Protein AF-A0A3B0RN18-F1 (afdb_monomer_lite)

Structure (mmCIF, N/CA/C/O backbone):
data_AF-A0A3B0RN18-F1
#
_entry.id   AF-A0A3B0RN18-F1
#
loop_
_atom_site.group_PDB
_atom_site.id
_atom_site.type_symbol
_atom_site.label_atom_id
_atom_site.label_alt_id
_atom_site.label_comp_id
_atom_site.label_asym_id
_atom_site.label_entity_id
_atom_site.label_seq_id
_atom_site.pdbx_PDB_ins_code
_atom_site.Cartn_x
_atom_site.Cartn_y
_atom_site.Cartn_z
_atom_site.occupancy
_atom_site.B_iso_or_equiv
_atom_site.auth_seq_id
_atom_site.auth_comp_id
_atom_site.auth_asym_id
_atom_site.auth_atom_id
_atom_site.pdbx_PDB_model_num
ATOM 1 N N . PHE A 1 1 ? 3.152 -0.753 -5.169 1.00 91.25 1 PHE A N 1
ATOM 2 C CA . PHE A 1 1 ? 4.349 -1.594 -4.914 1.00 91.25 1 PHE A CA 1
ATOM 3 C C . PHE A 1 1 ? 4.659 -2.407 -6.173 1.00 91.25 1 PHE A C 1
ATOM 5 O O . PHE A 1 1 ? 3.881 -2.334 -7.115 1.00 91.25 1 PHE A O 1
ATOM 12 N N . PHE A 1 2 ? 5.752 -3.168 -6.221 1.00 92.25 2 PHE A N 1
ATOM 13 C CA . PHE A 1 2 ? 5.961 -4.221 -7.227 1.00 92.25 2 PHE A CA 1
ATOM 14 C C . PHE A 1 2 ? 6.834 -5.339 -6.643 1.00 92.25 2 PHE A C 1
ATOM 16 O O . PHE A 1 2 ? 7.678 -5.072 -5.783 1.00 92.25 2 PHE A O 1
ATOM 23 N N . THR A 1 3 ? 6.623 -6.595 -7.049 1.00 92.44 3 THR A N 1
ATOM 24 C CA . THR A 1 3 ? 7.169 -7.751 -6.304 1.00 92.44 3 THR A CA 1
ATOM 25 C C . THR A 1 3 ? 8.682 -7.940 -6.419 1.00 92.44 3 THR A C 1
ATOM 27 O O . THR A 1 3 ? 9.287 -8.538 -5.528 1.00 92.44 3 THR A O 1
ATOM 30 N N . SER A 1 4 ? 9.309 -7.414 -7.474 1.00 91.62 4 SER A N 1
ATOM 31 C CA . SER A 1 4 ? 10.760 -7.492 -7.690 1.00 91.62 4 SER A CA 1
ATOM 32 C C . SER A 1 4 ? 11.558 -6.392 -6.979 1.00 91.62 4 SER A C 1
ATOM 34 O O . SER A 1 4 ? 12.789 -6.412 -7.021 1.00 91.62 4 SER A O 1
ATOM 36 N N . CYS A 1 5 ? 10.895 -5.448 -6.302 1.00 90.00 5 CYS A N 1
ATOM 37 C CA . CYS A 1 5 ? 11.564 -4.400 -5.536 1.00 90.00 5 CYS A CA 1
ATOM 38 C C . CYS A 1 5 ? 12.293 -4.983 -4.314 1.00 90.00 5 CYS A C 1
ATOM 40 O O . CYS A 1 5 ? 11.697 -5.687 -3.498 1.00 90.00 5 CYS A O 1
ATOM 42 N N . GLN A 1 6 ? 13.575 -4.644 -4.158 1.00 88.31 6 GLN A N 1
ATOM 43 C CA . GLN A 1 6 ? 14.429 -5.147 -3.071 1.00 88.31 6 GLN A CA 1
ATOM 44 C C . GLN A 1 6 ? 14.784 -4.087 -2.017 1.00 88.31 6 GLN A C 1
ATOM 46 O O . GLN A 1 6 ? 15.516 -4.391 -1.083 1.00 88.31 6 GLN A O 1
ATOM 51 N N . THR A 1 7 ? 14.287 -2.855 -2.161 1.00 89.81 7 THR A N 1
ATOM 52 C CA . THR A 1 7 ? 14.651 -1.722 -1.296 1.00 89.81 7 THR A CA 1
ATOM 53 C C . THR A 1 7 ? 13.515 -1.362 -0.342 1.00 89.81 7 THR A C 1
ATOM 55 O O . THR A 1 7 ? 13.447 -1.904 0.757 1.00 89.81 7 THR A O 1
ATOM 58 N N . ILE A 1 8 ? 12.590 -0.494 -0.755 1.00 91.25 8 ILE A N 1
ATOM 59 C CA . ILE A 1 8 ? 11.565 0.057 0.141 1.00 91.25 8 ILE A CA 1
ATOM 60 C C . ILE A 1 8 ? 10.345 -0.858 0.305 1.00 91.25 8 ILE A C 1
ATOM 62 O O . ILE A 1 8 ? 9.753 -0.915 1.378 1.00 91.25 8 ILE A O 1
ATOM 66 N N . CYS A 1 9 ? 9.976 -1.630 -0.726 1.00 91.88 9 CYS A N 1
ATOM 67 C CA . CYS A 1 9 ? 8.779 -2.477 -0.681 1.00 91.88 9 CYS A CA 1
ATOM 68 C C . CYS A 1 9 ? 8.828 -3.559 0.416 1.00 91.88 9 CYS A C 1
ATOM 70 O O . CYS A 1 9 ? 7.785 -3.800 1.019 1.00 91.88 9 CYS A O 1
ATOM 72 N N . PRO A 1 10 ? 9.975 -4.204 0.721 1.00 94.81 10 PRO A N 1
ATOM 73 C CA . PRO A 1 10 ? 10.083 -5.083 1.885 1.00 94.81 10 PRO A CA 1
ATOM 74 C C . PRO A 1 10 ? 9.768 -4.386 3.216 1.00 94.81 10 PRO A C 1
ATOM 76 O O . PRO A 1 10 ? 9.073 -4.965 4.044 1.00 94.81 10 PRO A O 1
ATOM 79 N N . ILE A 1 11 ? 10.225 -3.143 3.405 1.00 95.88 11 ILE A N 1
ATOM 80 C CA . ILE A 1 11 ? 9.962 -2.359 4.624 1.00 95.88 11 ILE A CA 1
ATOM 81 C C . ILE A 1 11 ? 8.469 -2.035 4.718 1.00 95.88 11 ILE A C 1
ATOM 83 O O . ILE A 1 11 ? 7.836 -2.315 5.732 1.00 95.88 11 ILE A O 1
ATOM 87 N N . MET A 1 12 ? 7.882 -1.539 3.625 1.00 96.25 12 MET A N 1
ATOM 88 C CA . MET A 1 12 ? 6.445 -1.262 3.560 1.00 96.25 12 MET A CA 1
ATOM 89 C C . MET A 1 12 ? 5.609 -2.520 3.827 1.00 96.25 12 MET A C 1
ATOM 91 O O . MET A 1 12 ? 4.613 -2.457 4.536 1.00 96.25 12 MET A O 1
ATOM 95 N N . ALA A 1 13 ? 6.003 -3.681 3.298 1.00 96.75 13 ALA A N 1
ATOM 96 C CA . ALA A 1 13 ? 5.285 -4.931 3.540 1.00 96.75 13 ALA A CA 1
ATOM 97 C C . ALA A 1 13 ? 5.325 -5.362 5.015 1.00 96.75 13 ALA A C 1
ATOM 99 O O . ALA A 1 13 ? 4.305 -5.807 5.535 1.00 96.75 13 ALA A O 1
ATOM 100 N N . ILE A 1 14 ? 6.465 -5.186 5.695 1.00 97.00 14 ILE A N 1
ATOM 101 C CA . ILE A 1 14 ? 6.586 -5.427 7.141 1.00 97.00 14 ILE A CA 1
ATOM 102 C C . ILE A 1 14 ? 5.651 -4.487 7.908 1.00 97.00 14 ILE A C 1
ATOM 104 O O . ILE A 1 14 ? 4.833 -4.949 8.700 1.00 97.00 14 ILE A O 1
ATOM 108 N N . ASN A 1 15 ? 5.694 -3.188 7.608 1.00 97.62 15 ASN A N 1
ATOM 109 C CA . ASN A 1 15 ? 4.857 -2.192 8.276 1.00 97.62 15 ASN A CA 1
ATOM 110 C C .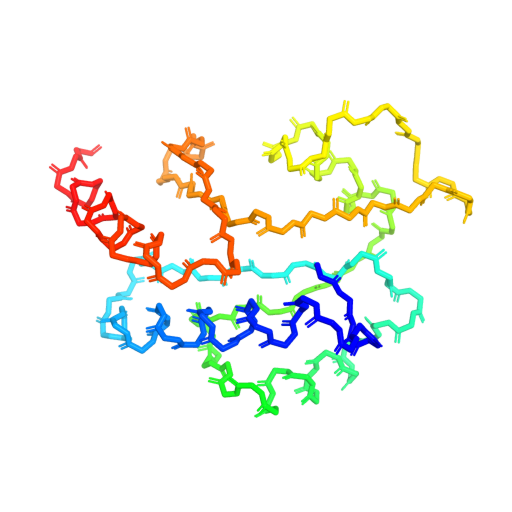 ASN A 1 15 ? 3.355 -2.426 8.023 1.00 97.62 15 ASN A C 1
ATOM 112 O O . ASN A 1 15 ? 2.532 -2.278 8.925 1.00 97.62 15 ASN A O 1
ATOM 116 N N . MET A 1 16 ? 2.984 -2.847 6.812 1.00 97.62 16 MET A N 1
ATOM 117 C CA . MET A 1 16 ? 1.609 -3.226 6.481 1.00 97.62 16 MET A CA 1
ATOM 118 C C . MET A 1 16 ? 1.159 -4.463 7.266 1.00 97.62 16 MET A C 1
ATOM 120 O O . MET A 1 16 ? 0.035 -4.498 7.765 1.00 97.62 16 MET A O 1
ATOM 124 N N . ALA A 1 17 ? 2.034 -5.460 7.432 1.00 97.69 17 ALA A N 1
ATOM 125 C CA . ALA A 1 17 ? 1.749 -6.633 8.254 1.00 97.69 17 ALA A CA 1
ATOM 126 C C . ALA A 1 17 ? 1.575 -6.269 9.742 1.00 97.69 17 ALA A C 1
ATOM 128 O O . ALA A 1 17 ? 0.709 -6.836 10.412 1.00 97.69 17 ALA A O 1
ATOM 129 N N . GLU A 1 18 ? 2.339 -5.300 10.256 1.00 97.75 18 GLU A N 1
ATOM 130 C CA . GLU A 1 18 ? 2.167 -4.775 11.617 1.00 97.75 18 GLU A CA 1
ATOM 131 C C . GLU A 1 18 ? 0.812 -4.078 11.796 1.00 97.75 18 GLU A C 1
ATOM 133 O O . GLU A 1 18 ? 0.083 -4.388 12.743 1.00 97.75 18 GLU A O 1
ATOM 138 N N . LEU A 1 19 ? 0.422 -3.207 10.858 1.00 98.00 19 LEU A N 1
ATOM 139 C CA . LEU A 1 19 ? -0.902 -2.573 10.855 1.00 98.00 19 LEU A CA 1
ATOM 140 C C . LEU A 1 19 ? -2.023 -3.618 10.767 1.00 98.00 19 LEU A C 1
ATOM 142 O O . LEU A 1 19 ? -2.983 -3.572 11.538 1.00 98.00 19 LEU A O 1
ATOM 146 N N . GLN A 1 20 ? -1.884 -4.599 9.874 1.00 97.88 20 GLN A N 1
ATOM 147 C CA . GLN A 1 20 ? -2.815 -5.718 9.759 1.00 97.88 20 GLN A CA 1
ATOM 148 C C . GLN A 1 20 ? -2.971 -6.466 11.083 1.00 97.88 20 GLN A C 1
ATOM 150 O O . GLN A 1 20 ? -4.094 -6.784 11.469 1.00 97.88 20 GLN A O 1
ATOM 155 N N . SER A 1 21 ? -1.861 -6.748 11.766 1.00 97.56 21 SER A N 1
ATOM 156 C CA . SER A 1 21 ? -1.852 -7.445 13.052 1.00 97.56 21 SER A CA 1
ATOM 157 C C . SER A 1 21 ? -2.576 -6.642 14.134 1.00 97.56 21 SER A C 1
ATOM 159 O O . SER A 1 21 ? -3.409 -7.196 14.849 1.00 97.56 21 SER A O 1
ATOM 161 N N . TYR A 1 22 ? -2.330 -5.328 14.206 1.00 97.56 22 TYR A N 1
ATOM 162 C CA . TYR A 1 22 ? -3.005 -4.441 15.157 1.00 97.56 22 TYR A CA 1
ATOM 163 C C . TYR A 1 22 ? -4.525 -4.441 14.955 1.00 97.56 22 TYR A C 1
ATOM 165 O O . TYR A 1 22 ? -5.290 -4.597 15.903 1.00 97.56 22 TYR A O 1
ATOM 173 N N . PHE A 1 23 ? -4.968 -4.333 13.702 1.00 97.56 23 PHE A N 1
ATOM 174 C CA . PHE A 1 23 ? -6.386 -4.287 13.358 1.00 97.56 23 PHE A CA 1
ATOM 175 C C . PHE A 1 23 ? -6.993 -5.665 13.089 1.00 97.56 23 PHE A C 1
ATOM 177 O O . PHE A 1 23 ? -8.079 -5.726 12.524 1.00 97.56 23 PHE A O 1
ATOM 184 N N . LYS A 1 24 ? -6.336 -6.776 13.434 1.00 96.81 24 LYS A N 1
ATOM 185 C CA . LYS A 1 24 ? -6.727 -8.119 12.972 1.00 96.81 24 LYS A CA 1
ATOM 186 C C . LYS A 1 24 ? -8.192 -8.473 13.257 1.00 96.81 24 LYS A C 1
ATOM 188 O O . LYS A 1 24 ? -8.864 -8.988 12.371 1.00 96.81 24 LYS A O 1
ATOM 193 N N . GLU A 1 25 ? -8.678 -8.138 14.448 1.00 96.00 25 GLU A N 1
ATOM 194 C CA . GLU A 1 25 ? -10.052 -8.418 14.898 1.00 96.00 25 GLU A CA 1
ATOM 195 C C . GLU A 1 25 ? -11.064 -7.326 14.484 1.00 96.00 25 GLU A C 1
ATOM 197 O O . GLU A 1 25 ? -12.261 -7.431 14.752 1.00 96.00 25 GLU A O 1
ATOM 202 N N . ASP A 1 26 ? -10.602 -6.259 13.826 1.00 95.50 26 ASP A N 1
ATOM 203 C CA . ASP A 1 26 ? -11.448 -5.185 13.313 1.00 95.50 26 ASP A CA 1
ATOM 204 C C . ASP A 1 26 ? -11.988 -5.549 11.921 1.00 95.50 26 ASP A C 1
ATOM 206 O O . ASP A 1 26 ? -11.242 -5.641 10.946 1.00 95.50 26 ASP A O 1
ATOM 210 N N . ASN A 1 27 ? -13.300 -5.730 11.788 1.00 92.88 27 ASN A N 1
ATOM 211 C CA . ASN A 1 27 ? -13.907 -6.103 10.504 1.00 92.88 27 ASN A CA 1
ATOM 212 C C . ASN A 1 27 ? -14.111 -4.924 9.537 1.00 92.88 27 ASN A C 1
ATOM 214 O O . ASN A 1 27 ? -14.447 -5.143 8.372 1.00 92.88 27 ASN A O 1
ATOM 218 N N . VAL A 1 28 ? -13.915 -3.688 10.002 1.00 92.56 28 VAL A N 1
ATOM 219 C CA . VAL A 1 28 ? -14.121 -2.452 9.240 1.00 92.56 28 VAL A CA 1
ATOM 220 C C . VAL A 1 28 ? -12.850 -2.050 8.498 1.00 92.56 28 VAL A C 1
ATOM 222 O O . VAL A 1 28 ? -12.915 -1.688 7.325 1.00 92.56 28 VAL A O 1
ATOM 225 N N . VAL A 1 29 ? -11.694 -2.113 9.160 1.00 96.56 29 VAL A N 1
ATOM 226 C CA . VAL A 1 29 ? -10.414 -1.699 8.568 1.00 96.56 29 VAL A CA 1
ATOM 227 C C . VAL A 1 29 ? -9.935 -2.753 7.573 1.00 96.56 29 VAL A C 1
ATOM 229 O O . VAL A 1 29 ? -9.803 -3.927 7.921 1.00 96.56 29 VAL A O 1
ATOM 232 N N . LYS A 1 30 ? -9.629 -2.344 6.342 1.00 97.25 30 LYS A N 1
ATOM 233 C CA . LYS A 1 30 ? -9.078 -3.207 5.290 1.00 97.25 30 LYS A CA 1
ATOM 234 C C . LYS A 1 30 ? -7.809 -2.585 4.724 1.00 97.25 30 LYS A C 1
ATOM 236 O O . LYS A 1 30 ? -7.682 -1.364 4.678 1.00 97.25 30 LYS A O 1
ATOM 241 N N . PHE A 1 31 ? -6.900 -3.432 4.269 1.00 98.00 31 PHE A N 1
ATOM 242 C CA . PHE A 1 31 ? -5.650 -3.037 3.638 1.00 98.00 31 PHE A CA 1
ATOM 243 C C . PHE A 1 31 ? -5.668 -3.457 2.177 1.00 98.00 31 PHE A C 1
ATOM 245 O O . PHE A 1 31 ? -6.134 -4.542 1.831 1.00 98.00 31 PHE A O 1
ATOM 252 N N . LEU A 1 32 ? -5.157 -2.589 1.314 1.00 96.56 32 LEU A N 1
ATOM 253 C CA . LEU A 1 32 ? -5.146 -2.810 -0.122 1.00 96.56 32 LEU A CA 1
ATOM 254 C C . LEU A 1 32 ? -3.803 -2.368 -0.684 1.00 96.56 32 LEU A C 1
ATOM 256 O O . LEU A 1 32 ? -3.325 -1.268 -0.417 1.00 96.56 32 LEU A O 1
ATOM 260 N N . SER A 1 33 ? -3.178 -3.235 -1.465 1.00 95.94 33 SER A N 1
ATOM 261 C CA . SER A 1 33 ? -1.917 -2.957 -2.140 1.00 95.94 33 SER A CA 1
ATOM 262 C C . SER A 1 33 ? -2.057 -3.276 -3.619 1.00 95.94 33 SER A C 1
ATOM 264 O O . SER A 1 33 ? -2.378 -4.405 -3.975 1.00 95.94 33 SER A O 1
ATOM 266 N N . HIS A 1 34 ? -1.765 -2.300 -4.480 1.00 94.81 34 HIS A N 1
ATOM 267 C CA . HIS A 1 34 ? -1.781 -2.469 -5.934 1.00 94.81 34 HIS A CA 1
ATOM 268 C C . HIS A 1 34 ? -0.357 -2.602 -6.484 1.00 94.81 34 HIS A C 1
ATOM 270 O O . HIS A 1 34 ? 0.524 -1.783 -6.172 1.00 94.81 34 HIS A O 1
ATOM 276 N N . SER A 1 35 ? -0.128 -3.632 -7.299 1.00 95.12 35 SER A N 1
ATOM 277 C CA . SER A 1 35 ? 1.105 -3.742 -8.075 1.00 95.12 35 SER A CA 1
ATOM 278 C C . SER A 1 35 ? 1.101 -2.736 -9.223 1.00 95.12 35 SER A C 1
ATOM 280 O O . SER A 1 35 ? 0.106 -2.603 -9.925 1.00 95.12 35 SER A O 1
ATOM 282 N N . VAL A 1 36 ? 2.226 -2.059 -9.453 1.00 92.62 36 VAL A N 1
ATOM 283 C CA . VAL A 1 36 ? 2.406 -1.112 -10.569 1.00 92.62 36 VAL A CA 1
ATOM 284 C C . VAL A 1 36 ? 3.097 -1.746 -11.784 1.00 92.62 36 VAL A C 1
ATOM 286 O O . VAL A 1 36 ? 3.350 -1.064 -12.779 1.00 92.62 36 VAL A O 1
ATOM 289 N N . THR A 1 37 ? 3.388 -3.051 -11.731 1.00 91.94 37 THR A N 1
ATOM 290 C CA . THR A 1 37 ? 4.018 -3.821 -12.818 1.00 91.94 37 THR A CA 1
ATOM 291 C C . THR A 1 37 ? 3.173 -5.043 -13.200 1.00 91.94 37 THR A C 1
ATOM 293 O O . THR A 1 37 ? 3.635 -6.178 -13.056 1.00 91.94 37 THR A O 1
ATOM 296 N N . PRO A 1 38 ? 1.943 -4.856 -13.713 1.00 92.69 38 PRO A N 1
ATOM 297 C CA . PRO A 1 38 ? 0.978 -5.945 -13.906 1.00 92.69 38 PRO A CA 1
ATOM 298 C C . PRO A 1 38 ? 1.423 -7.035 -14.895 1.00 92.69 38 PRO A C 1
ATOM 300 O O . PRO A 1 38 ? 0.974 -8.172 -14.792 1.00 92.69 38 PRO A O 1
ATOM 303 N N . VAL A 1 39 ? 2.336 -6.716 -15.821 1.00 91.12 39 VAL A N 1
ATOM 304 C CA . VAL A 1 39 ? 2.916 -7.684 -16.773 1.00 91.12 39 VAL A CA 1
ATOM 305 C C . VAL A 1 39 ? 3.792 -8.724 -16.062 1.00 91.12 39 VAL A C 1
ATOM 307 O O . VAL A 1 39 ? 3.814 -9.889 -16.450 1.00 91.12 39 VAL A O 1
ATOM 310 N N . ILE A 1 40 ? 4.509 -8.309 -15.015 1.00 92.00 40 ILE A N 1
ATOM 311 C CA . ILE A 1 40 ? 5.404 -9.170 -14.225 1.00 92.00 40 ILE A CA 1
ATOM 312 C C . ILE A 1 40 ? 4.631 -9.785 -13.050 1.00 92.00 40 ILE A C 1
ATOM 314 O O . ILE A 1 40 ? 4.737 -10.979 -12.759 1.00 92.00 40 ILE A O 1
ATOM 318 N N . ASP A 1 41 ? 3.802 -8.971 -12.403 1.00 95.88 41 ASP A N 1
ATOM 319 C CA . ASP A 1 41 ? 3.077 -9.302 -11.184 1.00 95.88 41 ASP A CA 1
ATOM 320 C C . ASP A 1 41 ? 1.715 -9.931 -11.510 1.00 95.88 41 ASP A C 1
ATOM 322 O O . ASP A 1 41 ? 0.651 -9.375 -11.232 1.00 95.88 41 ASP A O 1
ATOM 326 N N . SER A 1 42 ? 1.758 -11.126 -12.107 1.00 96.25 42 SER A N 1
ATOM 327 C CA . SER A 1 42 ? 0.563 -11.951 -12.321 1.00 96.25 42 SER A CA 1
ATOM 328 C C . SER A 1 42 ? -0.085 -12.368 -10.994 1.00 96.25 42 SER A C 1
ATOM 330 O O . SER A 1 42 ? 0.579 -12.444 -9.958 1.00 96.25 42 SER A O 1
ATOM 332 N N . VAL A 1 43 ? -1.362 -12.762 -11.026 1.00 96.62 43 VAL A N 1
ATOM 333 C CA . VAL A 1 43 ? -2.105 -13.233 -9.837 1.00 96.62 43 VAL A CA 1
ATOM 334 C C . VAL A 1 43 ? -1.350 -14.322 -9.060 1.00 96.62 43 VAL A C 1
ATOM 336 O O . VAL A 1 43 ? -1.310 -14.298 -7.832 1.00 96.62 43 VAL A O 1
ATOM 339 N N . SER A 1 44 ? -0.692 -15.258 -9.751 1.00 97.44 44 SER A N 1
ATOM 340 C CA . SER A 1 44 ? 0.078 -16.323 -9.091 1.00 97.44 44 SER A CA 1
ATOM 341 C C . SER A 1 44 ? 1.351 -15.812 -8.397 1.00 97.44 44 SER A C 1
ATOM 343 O O . SER A 1 44 ? 1.722 -16.317 -7.336 1.00 97.44 44 SER A O 1
ATOM 345 N N . VAL A 1 45 ? 2.004 -14.792 -8.962 1.00 97.88 45 VAL A N 1
ATOM 346 C CA . VAL A 1 45 ? 3.168 -14.118 -8.366 1.00 97.88 45 VAL A CA 1
ATOM 347 C C . VAL A 1 45 ? 2.730 -13.317 -7.142 1.00 97.88 45 VAL A C 1
ATOM 349 O O . VAL A 1 45 ? 3.346 -13.432 -6.083 1.00 97.88 45 VAL A O 1
ATOM 352 N N . LEU A 1 46 ? 1.611 -12.597 -7.243 1.00 97.75 46 LEU A N 1
ATOM 353 C CA . LEU A 1 46 ? 1.031 -11.862 -6.120 1.00 97.75 46 LEU A CA 1
ATOM 354 C C . LEU A 1 46 ? 0.597 -12.775 -4.985 1.00 97.75 46 LEU A C 1
ATOM 356 O O . LEU A 1 46 ? 0.863 -12.460 -3.833 1.00 97.75 46 LEU A O 1
ATOM 360 N N . ARG A 1 47 ? 0.015 -13.940 -5.285 1.00 97.75 47 ARG A N 1
ATOM 361 C CA . ARG A 1 47 ? -0.330 -14.928 -4.256 1.00 97.75 47 ARG A CA 1
ATOM 362 C C . ARG A 1 47 ? 0.908 -15.407 -3.496 1.00 97.75 47 ARG A C 1
ATOM 364 O O . ARG A 1 47 ? 0.873 -15.519 -2.275 1.00 97.75 47 ARG A O 1
ATOM 371 N N . LYS A 1 48 ? 2.027 -15.647 -4.189 1.00 98.00 48 LYS A N 1
ATOM 372 C CA . LYS A 1 48 ? 3.303 -15.983 -3.531 1.00 98.00 48 LYS A CA 1
ATOM 373 C C . LYS A 1 48 ? 3.813 -14.829 -2.667 1.00 98.00 48 LYS A C 1
ATOM 375 O O . LYS A 1 48 ? 4.284 -15.072 -1.559 1.00 98.00 48 LYS A O 1
ATOM 380 N N . TYR A 1 49 ? 3.711 -13.595 -3.158 1.00 97.56 49 TYR A N 1
ATOM 381 C CA . TYR A 1 49 ? 4.092 -12.400 -2.407 1.00 97.56 49 TYR A CA 1
ATOM 382 C C . TYR A 1 49 ? 3.225 -12.213 -1.151 1.00 97.56 49 TYR A C 1
ATOM 384 O O . TYR A 1 49 ? 3.767 -11.994 -0.072 1.00 97.56 49 TYR A O 1
ATOM 392 N N . ALA A 1 50 ? 1.908 -12.379 -1.263 1.00 97.88 50 ALA A N 1
ATOM 393 C CA . ALA A 1 50 ? 0.959 -12.323 -0.154 1.00 97.88 50 ALA A CA 1
ATOM 394 C C . ALA A 1 50 ? 1.308 -13.341 0.938 1.00 97.88 50 ALA A C 1
ATOM 396 O O . ALA A 1 50 ? 1.520 -12.968 2.091 1.00 97.88 50 ALA A O 1
ATOM 397 N N . ASN A 1 51 ? 1.491 -14.607 0.548 1.00 97.88 51 ASN A N 1
ATOM 398 C CA . ASN A 1 51 ? 1.855 -15.678 1.473 1.00 97.88 51 ASN A CA 1
ATOM 399 C C . ASN A 1 51 ? 3.200 -15.410 2.163 1.00 97.88 51 ASN A C 1
ATOM 401 O O . ASN A 1 51 ? 3.333 -15.628 3.363 1.00 97.88 51 ASN A O 1
ATOM 405 N N . LYS A 1 52 ? 4.198 -14.914 1.417 1.00 97.31 52 LYS A N 1
ATOM 406 C CA . LYS A 1 52 ? 5.524 -14.588 1.963 1.00 97.31 52 LYS A CA 1
ATOM 407 C C . LYS A 1 52 ? 5.453 -13.510 3.050 1.00 97.31 52 LYS A C 1
ATOM 409 O O . LYS A 1 52 ? 6.224 -13.575 4.000 1.00 97.31 52 LYS A O 1
ATOM 414 N N . ASN A 1 53 ? 4.561 -12.533 2.896 1.00 97.25 53 ASN A N 1
ATOM 415 C CA . ASN A 1 53 ? 4.426 -11.403 3.818 1.00 97.25 53 ASN A CA 1
ATOM 416 C C . ASN A 1 53 ? 3.325 -11.605 4.874 1.00 97.25 53 ASN A C 1
ATOM 418 O O 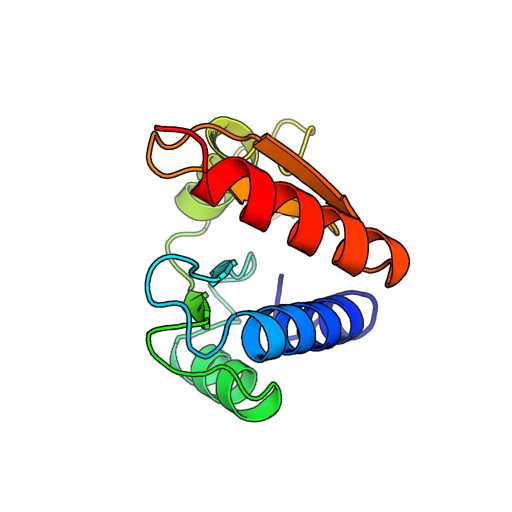. ASN A 1 53 ? 3.055 -10.693 5.647 1.00 97.25 53 ASN A O 1
ATOM 422 N N . GLY A 1 54 ? 2.690 -12.782 4.924 1.00 97.62 54 GLY A N 1
ATOM 423 C CA . GLY A 1 54 ? 1.655 -13.080 5.918 1.00 97.62 54 GLY A CA 1
ATOM 424 C C . GLY A 1 54 ? 0.378 -12.252 5.749 1.00 97.62 54 GLY A C 1
ATOM 425 O O . GLY A 1 54 ? -0.286 -11.943 6.741 1.00 97.62 54 GLY A O 1
ATOM 426 N N . ALA A 1 55 ? 0.036 -11.872 4.515 1.00 98.19 55 ALA A N 1
ATOM 427 C CA . ALA A 1 55 ? -1.248 -11.242 4.235 1.00 98.19 55 ALA A CA 1
ATOM 428 C C . ALA A 1 55 ? -2.392 -12.196 4.612 1.00 98.19 55 ALA A C 1
ATOM 430 O O . ALA A 1 55 ? -2.375 -13.375 4.252 1.00 98.19 55 ALA A O 1
ATOM 431 N N . ILE A 1 56 ? -3.354 -11.688 5.378 1.00 98.06 56 ILE A N 1
ATOM 432 C CA . ILE A 1 56 ? -4.559 -12.410 5.775 1.00 98.06 56 ILE A CA 1
ATOM 433 C C . ILE A 1 56 ? -5.620 -12.120 4.712 1.00 98.06 56 ILE A C 1
ATOM 435 O O . ILE A 1 56 ? -5.933 -10.953 4.457 1.00 98.06 56 ILE A O 1
ATOM 439 N N . ASP A 1 57 ? -6.162 -13.178 4.104 1.00 95.31 57 ASP A N 1
ATOM 440 C CA . ASP A 1 57 ? -7.251 -13.073 3.125 1.00 95.31 57 ASP A CA 1
ATOM 441 C C . ASP A 1 57 ? -8.434 -12.287 3.716 1.00 95.31 57 ASP A C 1
ATOM 443 O O . ASP A 1 57 ? -8.688 -12.340 4.922 1.00 95.31 57 ASP A O 1
ATOM 447 N N . ASP A 1 58 ? -9.124 -11.506 2.884 1.00 92.81 58 ASP A N 1
ATOM 448 C CA . ASP A 1 58 ? -10.183 -10.571 3.276 1.00 92.81 58 ASP A CA 1
ATOM 449 C C . ASP A 1 58 ? -9.736 -9.440 4.218 1.00 92.81 58 ASP A C 1
ATOM 451 O O . ASP A 1 58 ? -10.562 -8.603 4.590 1.00 92.81 58 ASP A O 1
ATOM 455 N N . LYS A 1 59 ? -8.463 -9.357 4.623 1.00 96.88 59 LYS A N 1
ATOM 456 C CA . LYS A 1 59 ? -7.938 -8.279 5.476 1.00 96.88 59 LYS A CA 1
ATOM 457 C C . LYS A 1 59 ? -6.912 -7.422 4.753 1.00 96.88 59 LYS A C 1
ATOM 459 O O . LYS A 1 59 ? -7.017 -6.197 4.821 1.00 96.88 59 LYS A O 1
ATOM 464 N N . TRP A 1 60 ? -5.958 -8.049 4.070 1.00 98.25 60 TRP A N 1
ATOM 465 C CA . TRP A 1 60 ? -4.968 -7.383 3.234 1.00 98.25 60 TRP A CA 1
ATOM 466 C C . TRP A 1 60 ? -4.981 -7.966 1.828 1.00 98.25 60 TRP A C 1
ATOM 468 O O . TRP A 1 60 ? -4.396 -9.010 1.548 1.00 98.25 60 TRP A O 1
ATOM 478 N N . GLU A 1 61 ? -5.630 -7.235 0.929 1.00 97.50 61 GLU A N 1
ATOM 479 C CA . GLU A 1 61 ? -5.742 -7.609 -0.471 1.00 97.50 61 GLU A CA 1
ATOM 480 C C . GLU A 1 61 ? -4.553 -7.086 -1.274 1.00 97.50 61 GLU A C 1
ATOM 482 O O . GLU A 1 61 ? -4.201 -5.902 -1.231 1.00 97.50 61 GLU A O 1
ATOM 487 N N . ILE A 1 62 ? -3.942 -7.982 -2.043 1.00 97.25 62 ILE A N 1
ATOM 488 C CA . ILE A 1 62 ? -2.811 -7.678 -2.916 1.00 97.25 62 ILE A CA 1
ATOM 489 C C . ILE A 1 62 ? -3.260 -7.905 -4.355 1.00 97.25 62 ILE A C 1
ATOM 491 O O . ILE A 1 62 ? -3.526 -9.031 -4.773 1.00 97.25 62 ILE A O 1
ATOM 495 N N . THR A 1 63 ? -3.355 -6.818 -5.114 1.00 95.81 63 THR A N 1
ATOM 496 C CA . THR A 1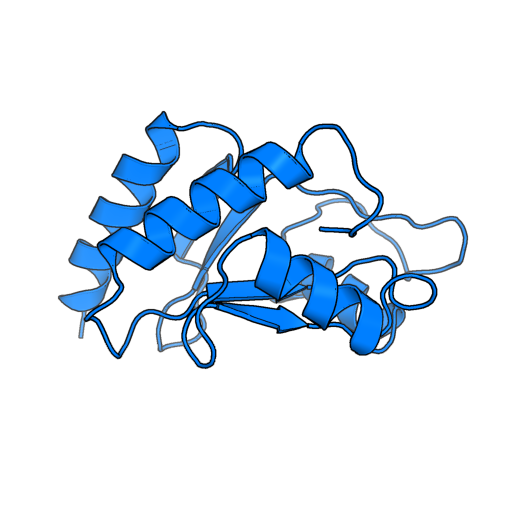 63 ? -4.099 -6.775 -6.373 1.00 95.81 63 THR A CA 1
ATOM 497 C C . THR A 1 63 ? -3.265 -6.230 -7.532 1.00 95.81 63 THR A C 1
ATOM 499 O O . THR A 1 63 ? -2.198 -5.634 -7.368 1.00 95.81 63 THR A O 1
ATOM 502 N N . THR A 1 64 ? -3.758 -6.482 -8.740 1.00 95.69 64 THR A N 1
ATOM 503 C CA . THR A 1 64 ? -3.210 -6.030 -10.025 1.00 95.69 64 THR A CA 1
ATOM 504 C C . THR A 1 64 ? -4.362 -5.845 -11.010 1.00 95.69 64 THR A C 1
ATOM 506 O O . THR A 1 64 ? -5.518 -6.091 -10.668 1.00 95.69 64 THR A O 1
ATOM 509 N N . GLY A 1 65 ? -4.062 -5.412 -12.227 1.00 93.69 65 GLY A N 1
ATOM 510 C CA . GLY A 1 65 ? -5.043 -5.105 -13.259 1.00 93.69 65 GLY A CA 1
ATOM 511 C C . GLY A 1 65 ? -4.408 -4.410 -14.458 1.00 93.69 65 GLY A C 1
ATOM 512 O O . GLY A 1 65 ? -3.194 -4.442 -14.646 1.00 93.69 65 GLY A O 1
ATOM 513 N N . GLU A 1 66 ? -5.232 -3.754 -15.266 1.00 93.50 66 GLU A N 1
ATOM 514 C CA . GLU A 1 66 ? -4.760 -3.008 -16.433 1.00 93.50 66 GLU A CA 1
ATOM 515 C C . GLU A 1 66 ? -3.838 -1.852 -16.024 1.00 93.50 66 GLU A C 1
ATOM 517 O O . GLU A 1 66 ? -4.227 -0.999 -15.221 1.00 93.50 66 GLU A O 1
ATOM 522 N N . LYS A 1 67 ? -2.631 -1.783 -16.612 1.00 90.00 67 LYS A N 1
ATOM 523 C CA . LYS A 1 67 ? -1.594 -0.794 -16.247 1.00 90.00 67 LYS A CA 1
ATOM 524 C C . LYS A 1 67 ? -2.149 0.630 -16.237 1.00 90.00 67 LYS A C 1
ATOM 526 O O . LYS A 1 67 ? -2.006 1.342 -15.248 1.00 90.00 67 LYS A O 1
ATOM 531 N N . LYS A 1 68 ? -2.846 1.016 -17.308 1.00 89.88 68 LYS A N 1
ATOM 532 C CA . LYS A 1 68 ? -3.430 2.355 -17.455 1.00 89.88 68 LYS A CA 1
ATOM 533 C C . LYS A 1 68 ? -4.394 2.702 -16.317 1.00 89.88 68 LYS A C 1
ATOM 535 O O . LYS A 1 68 ? -4.352 3.813 -15.803 1.00 89.88 68 LYS A O 1
ATOM 540 N N . HIS A 1 69 ? -5.220 1.746 -15.894 1.00 90.94 69 HIS A N 1
ATOM 541 C CA . HIS A 1 69 ? -6.175 1.958 -14.809 1.00 90.94 69 HIS A CA 1
ATOM 542 C C . HIS A 1 69 ? -5.458 2.109 -13.460 1.00 90.94 69 HIS A C 1
ATOM 544 O O . HIS A 1 69 ? -5.756 3.032 -12.710 1.00 90.94 69 HIS A O 1
ATOM 550 N N . ILE A 1 70 ? -4.458 1.271 -13.171 1.00 91.56 70 ILE A N 1
ATOM 551 C CA . ILE A 1 70 ? -3.666 1.378 -11.934 1.00 91.56 70 ILE A CA 1
ATOM 552 C C . ILE A 1 70 ? -2.973 2.744 -11.838 1.00 91.56 70 ILE A C 1
ATOM 554 O O . ILE A 1 70 ? -2.968 3.367 -10.777 1.00 91.56 70 ILE A O 1
ATOM 558 N N . TYR A 1 71 ? -2.412 3.225 -12.948 1.00 90.88 71 TYR A N 1
ATOM 559 C CA . TYR A 1 71 ? -1.689 4.495 -12.992 1.00 90.88 71 TYR A CA 1
ATOM 560 C C . TYR A 1 71 ? -2.643 5.685 -12.865 1.00 90.88 71 TYR A C 1
ATOM 562 O O . TYR A 1 71 ? -2.351 6.643 -12.150 1.00 90.88 71 TYR A O 1
ATOM 570 N N . GLU A 1 72 ? -3.821 5.600 -13.486 1.00 89.31 72 GLU A N 1
ATOM 571 C CA . GLU A 1 72 ? -4.879 6.591 -13.309 1.00 89.31 72 GLU A CA 1
ATOM 572 C C . GLU A 1 72 ? -5.369 6.661 -11.857 1.00 89.31 72 GLU A C 1
ATOM 574 O O . GLU A 1 72 ? -5.485 7.761 -11.316 1.00 89.31 72 GLU A O 1
ATOM 579 N N . LEU A 1 73 ? -5.586 5.516 -11.199 1.00 89.19 73 LEU A N 1
ATOM 580 C CA . LEU A 1 73 ? -5.945 5.472 -9.778 1.00 89.19 73 LEU A CA 1
ATOM 581 C C . LEU A 1 73 ? -4.868 6.135 -8.917 1.00 89.19 73 LEU A C 1
ATOM 583 O O . LEU A 1 73 ? -5.186 6.979 -8.080 1.00 89.19 73 LEU A O 1
ATOM 587 N N . ALA A 1 74 ? -3.597 5.794 -9.144 1.00 87.38 74 ALA A N 1
ATOM 588 C CA . ALA A 1 74 ? -2.483 6.348 -8.384 1.00 87.38 74 ALA A CA 1
ATOM 589 C C . ALA A 1 74 ? -2.399 7.879 -8.499 1.00 87.38 74 ALA A C 1
ATOM 591 O O . ALA A 1 74 ? -2.227 8.545 -7.480 1.00 87.38 74 ALA A O 1
ATOM 592 N N . ARG A 1 75 ? -2.575 8.440 -9.702 1.00 85.00 75 ARG A N 1
ATOM 593 C CA . ARG A 1 75 ? -2.465 9.889 -9.949 1.00 85.00 75 ARG A CA 1
ATOM 594 C C . ARG A 1 75 ? -3.718 10.676 -9.586 1.00 85.00 75 ARG A C 1
ATOM 596 O O . ARG A 1 75 ? -3.629 11.710 -8.935 1.00 85.00 75 ARG A O 1
ATOM 603 N N . LYS A 1 76 ? -4.893 10.210 -10.017 1.00 84.12 76 LYS A N 1
ATOM 604 C CA . LYS A 1 76 ? -6.134 11.002 -9.969 1.00 84.12 76 LYS A CA 1
ATOM 605 C C . LYS A 1 76 ? -7.041 10.668 -8.797 1.00 84.12 76 LYS A C 1
ATOM 607 O O . LYS A 1 76 ? -7.849 11.504 -8.409 1.00 84.12 76 LYS A O 1
ATOM 612 N N . SER A 1 77 ? -6.981 9.438 -8.290 1.00 84.00 77 SER A N 1
ATOM 613 C CA . SER A 1 77 ? -7.877 8.991 -7.217 1.00 84.00 77 SER A CA 1
ATOM 614 C C . SER A 1 77 ? -7.187 9.019 -5.867 1.00 84.00 77 SER A C 1
ATOM 616 O O . SER A 1 77 ? -7.755 9.527 -4.909 1.00 84.00 77 SER A O 1
ATOM 618 N N . TYR A 1 78 ? -5.971 8.486 -5.798 1.00 84.69 78 TYR A N 1
ATOM 619 C CA . TYR A 1 78 ? -5.204 8.403 -4.563 1.00 84.69 78 TYR A CA 1
ATOM 620 C C . TYR A 1 78 ? -4.225 9.560 -4.389 1.00 84.69 78 TYR A C 1
ATOM 622 O O . TYR A 1 78 ? -3.778 9.781 -3.272 1.00 84.69 78 TYR A O 1
ATOM 630 N N . PHE A 1 79 ? -3.897 10.296 -5.458 1.00 82.06 79 PHE A N 1
ATOM 631 C CA . PHE A 1 79 ? -2.866 11.343 -5.449 1.00 82.06 79 PHE A CA 1
ATOM 632 C C . PHE A 1 79 ? -1.532 10.853 -4.853 1.00 82.06 79 PHE A C 1
ATOM 634 O O . PHE A 1 79 ? -0.792 11.607 -4.231 1.00 82.06 79 PHE A O 1
ATOM 641 N N . ALA A 1 80 ? -1.234 9.565 -5.044 1.00 73.94 80 ALA A N 1
ATOM 642 C CA . ALA A 1 80 ? -0.046 8.890 -4.527 1.00 73.94 80 ALA A CA 1
ATOM 643 C C . ALA A 1 80 ? 1.229 9.271 -5.296 1.00 73.94 80 ALA A C 1
ATOM 645 O O . ALA A 1 80 ? 2.339 8.961 -4.864 1.00 73.94 80 ALA A O 1
ATOM 646 N N . VAL A 1 81 ? 1.046 9.863 -6.478 1.00 77.44 81 VAL A N 1
ATOM 647 C CA . VAL A 1 81 ? 2.076 10.248 -7.437 1.00 77.44 81 VAL A CA 1
ATOM 648 C C . VAL A 1 81 ? 1.672 11.606 -7.999 1.00 77.44 81 VAL A C 1
ATOM 650 O O . VAL A 1 81 ? 0.532 11.773 -8.432 1.00 77.44 81 VAL A O 1
ATOM 653 N N . LEU A 1 82 ? 2.594 12.567 -7.959 1.00 71.00 82 LEU A N 1
ATOM 654 C CA . LEU A 1 82 ? 2.335 13.966 -8.322 1.00 71.00 82 LEU A CA 1
ATOM 655 C C . LEU A 1 82 ? 2.842 14.334 -9.723 1.00 71.00 82 LEU A C 1
ATOM 657 O O . LEU A 1 82 ? 2.609 15.456 -10.168 1.00 71.00 82 LEU A O 1
ATOM 661 N N . ASP A 1 83 ? 3.547 13.423 -10.398 1.00 73.31 83 ASP A N 1
ATOM 662 C CA . ASP A 1 83 ? 3.948 13.614 -11.788 1.00 73.31 83 ASP A CA 1
ATOM 663 C C . ASP A 1 83 ? 2.799 13.325 -12.763 1.00 73.31 83 ASP A C 1
ATOM 665 O O . ASP A 1 83 ? 1.935 12.471 -12.535 1.00 73.31 83 ASP A O 1
ATOM 669 N N . ASP A 1 84 ? 2.795 14.066 -13.868 1.00 68.94 84 ASP A N 1
ATOM 670 C CA . ASP A 1 84 ? 1.898 13.806 -14.985 1.00 68.94 84 ASP A CA 1
ATOM 671 C C . ASP A 1 84 ? 2.432 12.641 -15.825 1.00 68.94 84 ASP A C 1
ATOM 673 O O . ASP A 1 84 ? 3.629 12.532 -16.091 1.00 68.94 84 ASP A O 1
ATOM 677 N N . GLY A 1 85 ? 1.526 11.788 -16.299 1.00 72.75 85 GLY A N 1
ATOM 678 C CA . GLY A 1 85 ? 1.863 10.682 -17.189 1.00 72.75 85 GLY A CA 1
ATOM 679 C C . GLY A 1 85 ? 0.637 9.870 -17.599 1.00 72.75 85 GLY A C 1
ATOM 680 O O . GLY A 1 85 ? -0.411 9.916 -16.946 1.00 72.75 85 GLY A O 1
ATOM 681 N N . ASP A 1 86 ? 0.760 9.116 -18.689 1.00 74.50 86 ASP A N 1
ATOM 682 C CA . ASP A 1 86 ? -0.330 8.358 -19.314 1.00 74.50 86 ASP A CA 1
ATOM 683 C C . ASP A 1 86 ? -0.286 6.841 -19.043 1.00 74.50 86 ASP A C 1
ATOM 685 O O . ASP A 1 86 ? -1.194 6.110 -19.451 1.00 74.50 86 ASP A O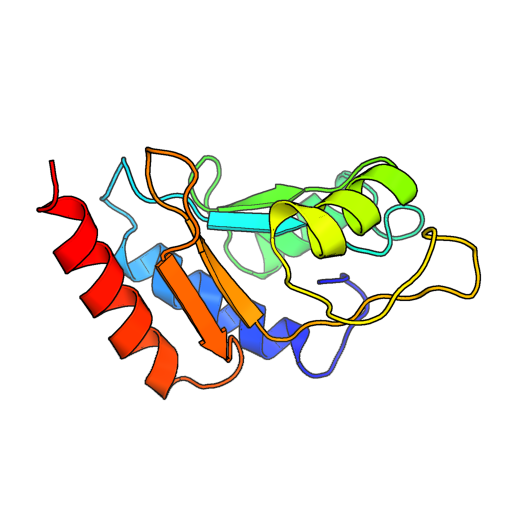 1
ATOM 689 N N . GLY A 1 87 ? 0.739 6.365 -18.333 1.00 69.31 87 GLY A N 1
ATOM 690 C CA . GLY A 1 87 ? 0.990 4.954 -18.054 1.00 69.31 87 GLY A CA 1
ATOM 691 C C . GLY A 1 87 ? 1.684 4.196 -19.190 1.00 69.31 87 GLY A C 1
ATOM 692 O O . GLY A 1 87 ? 1.709 2.961 -19.150 1.00 69.31 87 GLY A O 1
ATOM 693 N N . GLY A 1 88 ? 2.244 4.892 -20.186 1.00 68.75 88 GLY A N 1
ATOM 694 C CA . GLY A 1 88 ? 3.033 4.313 -21.277 1.00 68.75 88 GLY A CA 1
ATOM 695 C C . GLY A 1 88 ? 4.296 3.574 -20.813 1.00 68.75 88 GLY A C 1
ATOM 696 O O . GLY A 1 88 ? 4.620 3.528 -19.629 1.00 68.75 88 GLY A O 1
ATOM 697 N N . ASP A 1 89 ? 5.026 2.942 -21.732 1.00 67.56 89 ASP A N 1
ATOM 698 C CA . ASP A 1 89 ? 6.112 2.004 -21.385 1.00 67.56 89 ASP A CA 1
ATOM 699 C C . ASP A 1 89 ? 7.261 2.627 -20.576 1.00 67.56 89 ASP A C 1
ATOM 701 O O . ASP A 1 89 ? 7.852 1.944 -19.742 1.00 67.56 89 ASP A O 1
ATOM 705 N N . GLN A 1 90 ? 7.536 3.919 -20.780 1.00 69.81 90 GLN A N 1
ATOM 706 C CA . GLN A 1 90 ? 8.575 4.673 -20.061 1.00 69.81 90 GLN A CA 1
ATOM 707 C C . GLN A 1 90 ? 8.056 5.396 -18.815 1.00 69.81 90 GLN A C 1
ATOM 709 O O . GLN A 1 90 ? 8.830 5.997 -18.074 1.00 69.81 90 GLN A O 1
ATOM 714 N N . ASP A 1 91 ? 6.746 5.356 -18.601 1.00 72.50 91 ASP A N 1
ATOM 715 C CA . ASP A 1 91 ? 6.096 5.967 -17.461 1.00 72.50 91 ASP A CA 1
ATOM 716 C C . ASP A 1 91 ? 6.011 4.918 -16.351 1.00 72.50 91 ASP A C 1
ATOM 718 O O . ASP A 1 91 ? 5.270 3.930 -16.458 1.00 72.50 91 ASP A O 1
ATOM 722 N N . PHE A 1 92 ? 6.842 5.096 -15.326 1.00 80.81 92 PHE A N 1
ATOM 723 C CA . PHE A 1 92 ? 6.904 4.233 -14.157 1.00 80.81 92 PHE A CA 1
ATOM 724 C C . PHE A 1 92 ? 6.624 5.049 -12.905 1.00 80.81 92 PHE A C 1
ATOM 726 O O . PHE A 1 92 ? 7.357 5.978 -12.580 1.00 80.81 92 PHE A O 1
ATOM 733 N N . ILE A 1 93 ? 5.595 4.641 -12.170 1.00 81.88 93 ILE A N 1
ATOM 734 C CA . ILE A 1 93 ? 5.226 5.297 -10.923 1.00 81.88 93 ILE A CA 1
ATOM 735 C C . ILE A 1 93 ? 5.878 4.629 -9.717 1.00 81.88 93 ILE A C 1
ATOM 737 O O . ILE A 1 93 ? 5.935 3.401 -9.599 1.00 81.88 93 ILE A O 1
ATOM 741 N N . HIS A 1 94 ? 6.309 5.453 -8.771 1.00 79.44 94 HIS A N 1
ATOM 742 C CA . HIS A 1 94 ? 6.868 5.006 -7.508 1.00 79.44 94 HIS A CA 1
ATOM 743 C C . HIS A 1 94 ? 6.328 5.856 -6.363 1.00 79.44 94 HIS A C 1
ATOM 745 O O . HIS A 1 94 ? 6.261 7.075 -6.466 1.00 79.44 94 HIS A O 1
ATOM 751 N N . THR A 1 95 ? 5.934 5.202 -5.274 1.00 82.94 95 THR A N 1
ATOM 752 C CA . THR A 1 95 ? 5.473 5.870 -4.060 1.00 82.94 95 THR A CA 1
ATOM 753 C C . THR A 1 95 ? 5.815 5.013 -2.853 1.00 82.94 95 THR A C 1
ATOM 755 O O . THR A 1 95 ? 5.706 3.782 -2.896 1.00 82.94 95 THR A O 1
ATOM 758 N N . GLU A 1 96 ? 6.229 5.684 -1.789 1.00 88.31 96 GLU A N 1
ATOM 759 C CA . GLU A 1 96 ? 6.451 5.109 -0.464 1.00 88.31 96 GLU A CA 1
ATOM 760 C C . GLU A 1 96 ? 5.279 5.390 0.483 1.00 88.31 96 GLU A C 1
ATOM 762 O O . GLU A 1 96 ? 5.316 5.011 1.648 1.00 88.31 96 GLU A O 1
ATOM 767 N N . GLN A 1 97 ? 4.211 6.026 -0.010 1.00 92.12 97 GLN A N 1
ATOM 768 C CA . GLN A 1 97 ? 3.117 6.486 0.832 1.00 92.12 97 GLN A CA 1
ATOM 769 C C . GLN A 1 97 ? 2.095 5.387 1.135 1.00 92.12 97 GLN A C 1
ATOM 771 O O . GLN A 1 97 ? 1.619 4.675 0.247 1.00 92.12 97 GLN A O 1
ATOM 776 N N . PHE A 1 98 ? 1.683 5.314 2.397 1.00 96.25 98 PHE A N 1
ATOM 777 C CA . PHE A 1 98 ? 0.390 4.769 2.788 1.00 96.25 98 PHE A CA 1
ATOM 778 C C . PHE A 1 98 ? -0.661 5.872 2.782 1.00 96.25 98 PHE A C 1
ATOM 780 O O . PHE A 1 98 ? -0.394 7.014 3.156 1.00 96.25 98 PHE A O 1
ATOM 787 N N . ILE A 1 99 ? -1.867 5.516 2.348 1.00 96.25 99 ILE A N 1
ATOM 788 C CA . ILE A 1 99 ? -2.968 6.454 2.139 1.00 96.25 99 ILE A CA 1
ATOM 789 C C . ILE A 1 99 ? -4.167 5.941 2.916 1.00 96.25 99 ILE A C 1
ATOM 791 O O . ILE A 1 99 ? -4.622 4.817 2.697 1.00 96.25 99 ILE A O 1
ATOM 795 N N . LEU A 1 100 ? -4.670 6.767 3.827 1.00 96.81 100 LEU A N 1
ATOM 796 C CA . LEU A 1 100 ? -5.849 6.452 4.621 1.00 96.81 100 LEU A CA 1
ATOM 797 C C . LEU A 1 100 ? -7.093 6.973 3.911 1.00 96.81 100 LEU A C 1
ATOM 799 O O . LEU A 1 100 ? -7.205 8.171 3.646 1.00 96.81 100 LEU A O 1
ATOM 803 N N . VAL A 1 101 ? -8.025 6.070 3.621 1.00 95.62 101 VAL A N 1
ATOM 804 C CA . VAL A 1 101 ? -9.302 6.374 2.971 1.00 95.62 101 VAL A CA 1
ATOM 805 C C . VAL A 1 101 ? -10.437 5.966 3.903 1.00 95.62 101 VAL A C 1
ATOM 807 O O . VAL A 1 101 ? -10.445 4.847 4.412 1.00 95.62 101 VAL A O 1
ATOM 810 N N . ASP A 1 102 ? -11.392 6.865 4.134 1.00 94.44 102 ASP A N 1
ATOM 811 C CA . ASP A 1 102 ? -12.540 6.592 5.000 1.00 94.44 102 ASP A CA 1
ATOM 812 C C . ASP A 1 102 ? -13.710 5.895 4.274 1.00 94.44 102 ASP A C 1
ATOM 814 O O . ASP A 1 102 ? -13.708 5.680 3.058 1.00 94.44 102 ASP A O 1
ATOM 818 N N . LYS A 1 103 ? -14.766 5.559 5.030 1.00 92.00 103 LYS A N 1
ATOM 819 C CA . LYS A 1 103 ? -15.984 4.903 4.512 1.00 92.00 103 LYS A CA 1
ATOM 820 C C . LYS A 1 103 ? -16.741 5.749 3.478 1.00 92.00 103 LYS A C 1
ATOM 822 O O . LYS A 1 103 ? -17.508 5.201 2.687 1.00 92.00 103 LYS A O 1
ATOM 827 N N . LYS A 1 104 ? -16.537 7.070 3.470 1.00 92.44 104 LYS A N 1
ATOM 828 C CA . LYS A 1 104 ? -17.121 8.017 2.506 1.00 92.44 104 LYS A CA 1
ATOM 829 C C . LYS A 1 104 ? -16.230 8.180 1.265 1.00 92.44 104 LYS A C 1
ATOM 831 O O . LYS A 1 104 ? -16.570 8.963 0.379 1.00 92.44 104 LYS A O 1
ATOM 836 N N . ARG A 1 105 ? -15.158 7.381 1.153 1.00 91.38 105 ARG A N 1
ATOM 837 C CA . ARG A 1 105 ? -14.159 7.381 0.071 1.00 91.38 105 ARG A CA 1
ATOM 838 C C . ARG A 1 105 ? -13.347 8.675 0.010 1.00 91.38 105 ARG A C 1
ATOM 840 O O . ARG A 1 105 ? -12.899 9.067 -1.064 1.00 91.38 105 ARG A O 1
ATOM 847 N N . GLN A 1 106 ? -13.161 9.335 1.150 1.00 93.06 106 GLN A N 1
ATOM 848 C CA . GLN A 1 106 ? -12.340 10.535 1.257 1.00 93.06 106 GLN A CA 1
ATOM 849 C C . GLN A 1 106 ? -10.946 10.172 1.760 1.00 93.06 106 GLN A C 1
ATOM 851 O O . GLN A 1 106 ? -10.798 9.351 2.665 1.00 93.06 106 GLN A O 1
ATOM 856 N N . ILE A 1 107 ? -9.921 10.795 1.179 1.00 94.81 107 ILE A N 1
ATOM 857 C CA . ILE A 1 107 ? -8.550 10.675 1.677 1.00 94.81 107 ILE A CA 1
ATOM 858 C C . ILE A 1 107 ? -8.436 11.491 2.961 1.00 94.81 107 ILE A C 1
ATOM 860 O O . ILE A 1 107 ? -8.772 12.675 2.986 1.00 94.81 107 ILE A O 1
ATOM 864 N N . ARG A 1 108 ? -7.947 10.853 4.021 1.00 95.31 108 ARG A N 1
ATOM 865 C CA . ARG A 1 108 ? -7.795 11.451 5.353 1.00 95.31 108 ARG A CA 1
ATOM 866 C C . ARG A 1 108 ? -6.347 11.706 5.734 1.00 95.31 108 ARG A C 1
ATOM 868 O O . ARG A 1 108 ? -6.095 12.541 6.596 1.00 95.31 108 ARG A O 1
ATOM 875 N N . GLY A 1 109 ? -5.402 11.046 5.071 1.00 94.56 109 GLY A N 1
ATOM 876 C CA . GLY A 1 109 ? -3.989 11.265 5.331 1.00 94.56 109 GLY A CA 1
ATOM 877 C C . GLY A 1 109 ? -3.071 10.505 4.388 1.00 94.56 109 GLY A C 1
ATOM 878 O O . GLY A 1 109 ? -3.451 9.486 3.807 1.00 94.56 109 GLY A O 1
ATOM 879 N N . PHE A 1 110 ? -1.851 11.027 4.294 1.00 95.56 110 PHE A N 1
ATOM 880 C CA . PHE A 1 110 ? -0.697 10.401 3.666 1.00 95.56 110 PHE A CA 1
ATOM 881 C C . PHE A 1 110 ? 0.369 10.198 4.737 1.00 95.56 110 PHE A C 1
ATOM 883 O O . PHE A 1 110 ? 0.598 11.089 5.563 1.00 95.56 110 PHE A O 1
ATOM 890 N N . TYR A 1 111 ? 1.010 9.040 4.699 1.00 96.31 111 TYR A N 1
ATOM 891 C CA . TYR A 1 111 ? 1.974 8.598 5.696 1.00 96.31 111 TYR A CA 1
ATOM 892 C C . TYR A 1 111 ? 3.150 7.954 4.981 1.00 96.31 111 TYR A C 1
ATOM 894 O O . TYR A 1 111 ? 2.947 7.240 4.000 1.00 96.31 111 TYR A O 1
ATOM 902 N N . ASP A 1 112 ? 4.366 8.180 5.463 1.00 95.06 112 ASP A N 1
ATOM 903 C CA . ASP A 1 112 ? 5.531 7.453 4.964 1.00 95.06 112 ASP A CA 1
ATOM 904 C C . ASP A 1 112 ? 5.423 5.984 5.398 1.00 95.06 112 ASP A C 1
ATOM 906 O O . ASP A 1 112 ? 5.529 5.650 6.577 1.00 95.06 112 ASP A O 1
ATOM 910 N N . GLY A 1 113 ? 5.182 5.094 4.436 1.00 94.31 113 GLY A N 1
ATOM 911 C CA . GLY A 1 113 ? 5.032 3.661 4.668 1.00 94.31 113 GLY A CA 1
ATOM 912 C C . GLY A 1 113 ? 6.342 2.961 5.029 1.00 94.31 113 GLY A C 1
ATOM 913 O O . GLY A 1 113 ? 6.320 1.771 5.351 1.00 94.31 113 GLY A O 1
ATOM 914 N N . THR A 1 114 ? 7.476 3.662 4.987 1.00 94.81 114 THR A N 1
ATOM 915 C CA . THR A 1 114 ? 8.788 3.162 5.411 1.00 94.81 114 THR A CA 1
ATOM 916 C C . THR A 1 114 ? 9.165 3.592 6.831 1.00 94.81 114 THR A C 1
ATOM 918 O O . THR A 1 114 ? 9.997 2.927 7.453 1.00 94.81 114 THR A O 1
ATOM 921 N N . ASP A 1 115 ? 8.524 4.627 7.389 1.00 95.25 115 ASP A N 1
ATOM 922 C CA . ASP A 1 115 ? 8.806 5.119 8.742 1.00 95.25 115 ASP A CA 1
ATOM 923 C C . ASP A 1 115 ? 7.930 4.429 9.802 1.00 95.25 115 ASP A C 1
ATOM 925 O O . ASP A 1 115 ? 6.722 4.646 9.902 1.00 95.25 115 ASP A O 1
ATOM 929 N N . ALA A 1 116 ? 8.565 3.656 10.687 1.00 91.12 116 ALA A N 1
ATOM 930 C CA . ALA A 1 116 ? 7.919 3.006 11.828 1.00 91.12 116 ALA A CA 1
ATOM 931 C C . ALA A 1 116 ? 7.186 3.980 12.777 1.00 91.12 116 ALA A C 1
ATOM 933 O O . ALA A 1 116 ? 6.265 3.586 13.498 1.00 91.12 116 ALA A O 1
ATOM 934 N N . LYS A 1 117 ? 7.578 5.259 12.819 1.00 93.69 117 LYS A N 1
ATOM 935 C CA . LYS A 1 117 ? 6.891 6.277 13.630 1.00 93.69 117 LYS A CA 1
ATOM 936 C C . LYS A 1 117 ? 5.513 6.609 13.071 1.00 93.69 117 LYS A C 1
ATOM 938 O O . LYS A 1 117 ? 4.589 6.823 13.859 1.00 93.69 117 LYS A O 1
ATOM 943 N N . GLU A 1 118 ? 5.359 6.590 11.749 1.00 96.56 118 GLU A N 1
ATOM 944 C CA . GLU A 1 118 ? 4.089 6.885 11.090 1.00 96.56 118 GLU A CA 1
ATOM 945 C C . GLU A 1 118 ? 3.041 5.798 11.361 1.00 96.56 118 GLU A C 1
ATOM 947 O O . GLU A 1 118 ? 1.858 6.114 11.423 1.00 96.56 118 GLU 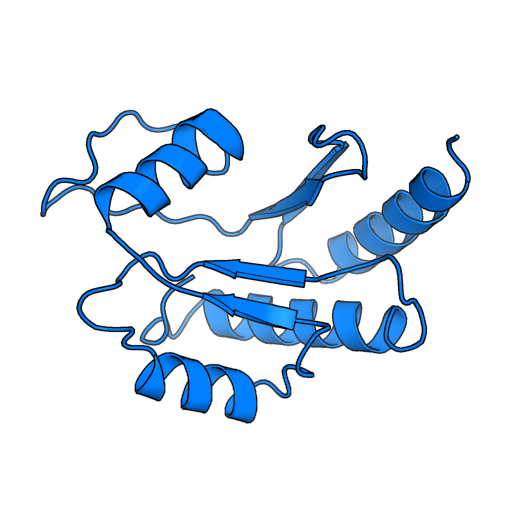A O 1
ATOM 952 N N . LEU A 1 119 ? 3.435 4.553 11.665 1.00 96.06 119 LEU A N 1
ATOM 953 C CA . LEU A 1 119 ? 2.490 3.491 12.048 1.00 96.06 119 LEU A CA 1
ATOM 954 C C . LEU A 1 119 ? 1.643 3.885 13.261 1.00 96.06 119 LEU A C 1
ATOM 956 O O . LEU A 1 119 ? 0.433 3.665 13.275 1.00 96.06 119 LEU A O 1
ATOM 960 N N . LYS A 1 120 ? 2.256 4.511 14.272 1.00 96.19 120 LYS A N 1
ATOM 961 C CA . LYS A 1 120 ? 1.531 4.976 15.466 1.00 96.19 120 LYS A CA 1
ATOM 962 C C . LYS A 1 120 ? 0.515 6.057 15.117 1.00 96.19 120 LYS A C 1
ATOM 964 O O . LYS A 1 120 ? -0.575 6.076 15.682 1.00 96.19 120 LYS A O 1
ATOM 969 N N . ARG A 1 121 ? 0.876 6.940 14.185 1.00 97.56 121 ARG A N 1
ATOM 970 C CA . ARG A 1 121 ? 0.004 8.006 13.699 1.00 97.56 121 ARG A CA 1
ATOM 971 C C . ARG A 1 121 ? -1.158 7.433 12.886 1.00 97.56 121 ARG A C 1
ATOM 973 O O . ARG A 1 121 ? -2.294 7.772 13.179 1.00 97.56 121 ARG A O 1
ATOM 980 N N . ILE A 1 122 ? -0.894 6.496 11.971 1.00 97.75 122 ILE A N 1
ATOM 981 C CA . ILE A 1 122 ? -1.925 5.773 11.208 1.00 97.75 122 ILE A CA 1
ATOM 982 C C . ILE A 1 122 ? -2.920 5.099 12.154 1.00 97.75 122 ILE A C 1
ATOM 984 O O . ILE A 1 122 ? -4.125 5.260 11.990 1.00 97.75 122 ILE A O 1
ATOM 988 N N . ILE A 1 123 ? -2.426 4.364 13.156 1.00 97.19 123 ILE A N 1
ATOM 989 C CA . ILE A 1 123 ? -3.276 3.686 14.142 1.00 97.19 123 ILE A CA 1
ATOM 990 C C . ILE A 1 123 ? -4.162 4.697 14.879 1.00 97.19 123 ILE A C 1
ATOM 992 O O . ILE A 1 123 ? -5.373 4.503 14.958 1.00 97.19 123 ILE A O 1
ATOM 996 N N . SER A 1 124 ? -3.567 5.782 15.384 1.00 96.75 124 SER A N 1
ATOM 997 C CA . SER A 1 124 ? -4.301 6.839 16.085 1.00 96.75 124 SER A CA 1
ATOM 998 C C . SER A 1 124 ? -5.376 7.469 15.200 1.00 96.75 124 SER A C 1
ATOM 1000 O O . SER A 1 124 ? -6.512 7.634 15.639 1.00 96.75 124 SER A O 1
ATOM 1002 N N . ASP A 1 125 ? -5.035 7.801 13.956 1.00 97.12 125 ASP A N 1
ATOM 1003 C CA . ASP A 1 125 ? -5.953 8.443 13.021 1.00 97.12 125 ASP A CA 1
ATOM 1004 C C . ASP A 1 125 ? -7.104 7.494 12.658 1.00 97.12 125 ASP A C 1
ATOM 1006 O O . ASP A 1 125 ? -8.259 7.904 12.697 1.00 97.12 125 ASP A O 1
ATOM 1010 N N . ILE A 1 126 ? -6.833 6.207 12.401 1.00 96.50 126 ILE A N 1
ATOM 1011 C CA . ILE A 1 126 ? -7.880 5.201 12.154 1.00 96.50 126 ILE A CA 1
ATOM 1012 C C . ILE A 1 126 ? -8.838 5.083 13.347 1.00 96.50 126 ILE A C 1
ATOM 1014 O O . ILE A 1 126 ? -10.051 5.035 13.146 1.00 96.50 126 ILE A O 1
ATOM 1018 N N . GLU A 1 127 ? -8.331 5.046 14.581 1.00 95.06 127 GLU A N 1
ATOM 1019 C CA . GLU A 1 127 ? -9.186 4.970 15.773 1.00 95.06 127 GLU A CA 1
ATOM 1020 C C . GLU A 1 127 ? -10.029 6.239 15.968 1.00 95.06 127 GLU A C 1
ATOM 1022 O O . GLU A 1 127 ? -11.193 6.145 16.354 1.00 95.06 127 GLU A O 1
ATOM 1027 N N . ILE A 1 128 ? -9.503 7.421 15.635 1.00 94.75 128 ILE A N 1
ATOM 1028 C CA . ILE A 1 128 ? -10.302 8.656 15.610 1.00 94.75 128 ILE A CA 1
ATOM 1029 C C . ILE A 1 128 ? -11.405 8.544 14.552 1.00 94.75 128 ILE A C 1
ATOM 1031 O O . ILE A 1 128 ? -12.576 8.728 14.874 1.00 94.75 128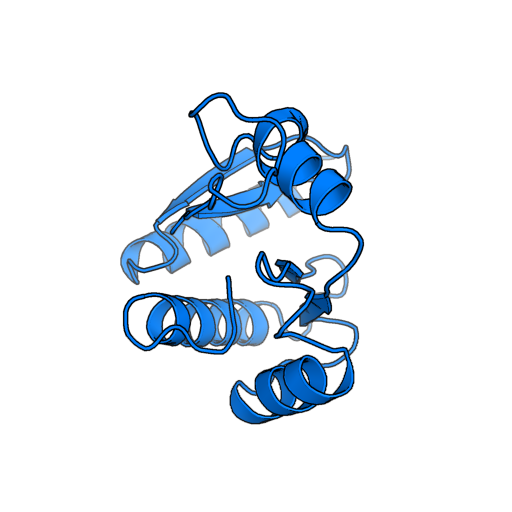 ILE A O 1
ATOM 1035 N N . LEU A 1 129 ? -11.056 8.159 13.320 1.00 93.31 129 LEU A N 1
ATOM 1036 C CA . LEU A 1 129 ? -12.002 8.025 12.208 1.00 93.31 129 LEU A CA 1
ATOM 1037 C C . LEU A 1 129 ? -13.119 7.022 12.478 1.00 93.31 129 LEU A C 1
ATOM 1039 O O . LEU A 1 129 ? -14.241 7.210 12.023 1.00 93.31 129 LEU A O 1
ATOM 1043 N N . LYS A 1 130 ? -12.833 5.937 13.200 1.00 90.00 130 LYS A N 1
ATOM 1044 C CA . LYS A 1 130 ? -13.850 4.944 13.570 1.00 90.00 130 LYS A CA 1
ATOM 1045 C C . LYS A 1 130 ? -14.934 5.515 14.484 1.00 90.00 130 LYS A C 1
ATOM 1047 O O . LYS A 1 130 ? -16.030 4.959 14.506 1.00 90.00 130 LYS A O 1
ATOM 1052 N N . ASN A 1 131 ? -14.620 6.586 15.211 1.00 87.31 131 ASN A N 1
ATOM 1053 C CA . ASN A 1 131 ? -15.544 7.305 16.082 1.00 87.31 131 ASN A CA 1
ATOM 1054 C C . ASN A 1 131 ? -16.197 8.517 15.392 1.00 87.31 131 ASN A C 1
ATOM 1056 O O . ASN A 1 131 ? -17.034 9.175 16.006 1.00 87.31 131 ASN A O 1
ATOM 1060 N N . GLU A 1 132 ? -15.827 8.819 14.144 1.00 81.44 132 GLU A N 1
ATOM 1061 C CA . GLU A 1 132 ? -16.527 9.790 13.304 1.00 81.44 132 GLU A CA 1
ATOM 1062 C C . GLU A 1 132 ? -17.703 9.095 12.590 1.00 81.44 132 GLU A C 1
ATOM 1064 O O . GLU A 1 132 ? -17.553 7.988 12.070 1.00 81.44 132 GLU A O 1
ATOM 1069 N N . ASP A 1 133 ? -18.869 9.745 12.580 1.00 58.38 133 ASP A N 1
ATOM 1070 C CA . ASP A 1 133 ? -20.159 9.207 12.105 1.00 58.38 133 ASP A CA 1
ATOM 1071 C C . ASP A 1 133 ? -20.164 8.570 10.693 1.00 58.38 133 ASP A C 1
ATOM 1073 O O . ASP A 1 133 ? -19.828 9.261 9.686 1.00 58.38 133 ASP A O 1
#

pLDDT: mean 91.49, std 8.14, range [58.38, 98.25]

Organism: NCBI:txid652676

Radius of gyration: 14.64 Å; chains: 1; bounding box: 35×30×38 Å

Secondary structure (DSSP, 8-state):
--TT--SHHHHHHHHHHHHHHHTTT-SS--EEEE-S-TTTS-HHHHHHHHHHTTPPTTTEEEE---HHHHHHIIIIIS----S-----TT------EEEEE-TTS-EEEEEETT-HHHHHHHHHHHHHHHT--

InterPro domains:
  IPR003782 Copper chaperone SCO1/SenC [PF02630] (1-106)
  IPR036249 Thioredoxin-like superfamily [SSF52833] (1-130)

Sequence (133 aa):
FFTSCQTICPIMAINMAELQSYFKEDNVVKFLSHSVTPVIDSVSVLRKYANKNGAIDDKWEITTGEKKHIYELARKSYFAVLDDGDGGDQDFIHTEQFILVDKKRQIRGFYDGTDAKELKRIISDIEILKNED

Foldseek 3Di:
DALPDDPLVVLLLQLVVVLCVVCVVPLFAAAEAEHLCPVVCDPVNQVVVCVVSVPDPSHHYYDYDDNQVVVCCCCPLQVQAPDDDRSDPPDGDDGQWDWDAAPVRDTDDIFRSNDPVRSVVVVVVVVVRVPPD